Protein AF-A0A067QSD4-F1 (afdb_monomer)

Sequence (88 aa):
MEVSQTSLELEATSAVFREGKLRLRCLATIFTLYRRSEELQITEDTPQLAPVMGPTAPHSLDFGRRSESSVELIVFLSMALLLVLHAR

Mean predicted aligned error: 17.05 Å

Nearest PDB structures (foldseek):
  7y4l-assembly1_WA  TM=3.398E-01  e=6.520E+00  Porphyridium purpureum

Foldseek 3Di:
DDDDDDDDDDDPDCVQQPVQKHKDKDWDDDDPPDIDIDIDIDGHDDDDDDPPPDPDDPDPDPPDCPPPVVVVVVVVVVVVVVVVVVVD

Organism: Zootermopsis nevadensis (NCBI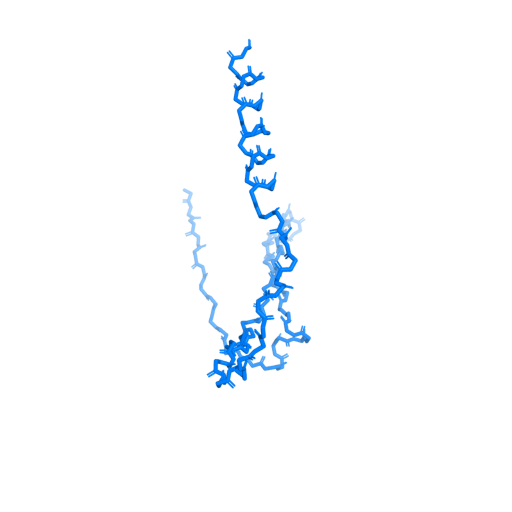:txid136037)

Structure (mmCIF, N/CA/C/O backbone):
data_AF-A0A067QSD4-F1
#
_entry.id   AF-A0A067QSD4-F1
#
loop_
_atom_site.group_PDB
_atom_site.id
_atom_site.type_symbol
_atom_site.label_atom_id
_atom_site.label_alt_id
_atom_site.label_comp_id
_atom_site.label_asym_id
_atom_site.label_entity_id
_atom_site.label_seq_id
_atom_site.pdbx_PDB_ins_code
_atom_site.Cartn_x
_atom_site.Cartn_y
_atom_site.Cartn_z
_atom_site.occupancy
_atom_site.B_iso_or_equiv
_atom_site.auth_seq_id
_atom_site.auth_comp_id
_atom_site.auth_asym_id
_atom_site.auth_atom_id
_atom_site.pdbx_PDB_model_num
ATOM 1 N N . MET A 1 1 ? 1.285 6.849 29.027 1.00 50.72 1 MET A N 1
ATOM 2 C CA . MET A 1 1 ? 0.688 6.593 27.702 1.00 50.72 1 MET A CA 1
ATOM 3 C C . MET A 1 1 ? 1.610 5.601 27.021 1.00 50.72 1 MET A C 1
ATOM 5 O O . MET A 1 1 ? 2.773 5.929 26.841 1.00 50.72 1 MET A O 1
ATOM 9 N N . GLU A 1 2 ? 1.159 4.368 26.808 1.00 74.94 2 GLU A N 1
ATOM 10 C CA . GLU A 1 2 ? 1.996 3.292 26.267 1.00 74.94 2 GLU A CA 1
ATOM 11 C C . GLU A 1 2 ? 1.857 3.279 24.742 1.00 74.94 2 GLU A C 1
ATOM 13 O O . GLU A 1 2 ? 0.743 3.307 24.219 1.00 74.94 2 GLU A O 1
ATOM 18 N N . VAL A 1 3 ? 2.982 3.329 24.030 1.00 81.81 3 VAL A N 1
ATOM 19 C CA . VAL A 1 3 ? 3.021 3.323 22.564 1.00 81.81 3 VAL A CA 1
ATOM 20 C C . VAL A 1 3 ? 3.532 1.958 22.133 1.00 81.81 3 VAL A C 1
ATOM 22 O O . VAL A 1 3 ? 4.650 1.583 22.472 1.00 81.81 3 VAL A O 1
ATOM 25 N N . SER A 1 4 ? 2.709 1.217 21.392 1.00 81.69 4 SER A N 1
ATOM 26 C CA . SER A 1 4 ? 3.124 -0.035 20.762 1.00 81.69 4 SER A CA 1
ATOM 27 C C . SER A 1 4 ? 3.646 0.263 19.361 1.00 81.69 4 SER A C 1
ATOM 29 O O . SER A 1 4 ? 2.955 0.889 18.555 1.00 81.69 4 SER A O 1
ATOM 31 N N . GLN A 1 5 ? 4.871 -0.173 19.079 1.00 87.81 5 GLN A N 1
ATOM 32 C CA . GLN A 1 5 ? 5.468 -0.109 17.752 1.00 87.81 5 GLN A CA 1
ATOM 33 C C . GLN A 1 5 ? 5.488 -1.515 17.155 1.00 87.81 5 GLN A C 1
ATOM 35 O O . GLN A 1 5 ? 5.939 -2.462 17.795 1.00 87.81 5 GLN A O 1
ATOM 40 N N . THR A 1 6 ? 5.002 -1.641 15.924 1.00 87.00 6 THR A N 1
ATOM 41 C CA . THR A 1 6 ? 5.042 -2.887 15.152 1.00 87.00 6 THR A CA 1
ATOM 42 C C . THR A 1 6 ? 5.852 -2.654 13.885 1.00 87.00 6 THR A C 1
ATOM 44 O O . THR A 1 6 ? 5.732 -1.603 13.253 1.00 87.00 6 THR A O 1
ATOM 47 N N . SER A 1 7 ? 6.710 -3.610 13.539 1.00 90.88 7 SER A N 1
ATOM 48 C CA . SER A 1 7 ? 7.442 -3.630 12.274 1.00 90.88 7 SER A CA 1
ATOM 49 C C . SER A 1 7 ? 6.836 -4.675 11.343 1.00 90.88 7 SER A C 1
ATOM 51 O O . SER A 1 7 ? 6.334 -5.711 11.780 1.00 90.88 7 SER A O 1
ATOM 53 N N . LEU A 1 8 ? 6.864 -4.376 10.048 1.00 88.56 8 LEU A N 1
ATOM 54 C CA . LEU A 1 8 ? 6.397 -5.250 8.982 1.00 88.56 8 LEU A CA 1
ATOM 55 C C . LEU A 1 8 ? 7.490 -5.292 7.918 1.00 88.56 8 LEU A C 1
ATOM 57 O O . LEU A 1 8 ? 7.864 -4.251 7.381 1.00 88.56 8 LEU A O 1
ATOM 61 N N . GLU A 1 9 ? 7.968 -6.490 7.609 1.00 91.75 9 GLU A N 1
ATOM 62 C CA . GLU A 1 9 ? 8.924 -6.735 6.534 1.00 91.75 9 GLU A CA 1
ATOM 63 C C . GLU A 1 9 ? 8.254 -7.615 5.479 1.00 91.75 9 GLU A C 1
ATOM 65 O O . GLU A 1 9 ? 7.579 -8.595 5.796 1.00 91.75 9 GLU A O 1
ATOM 70 N N . LEU A 1 10 ? 8.395 -7.219 4.218 1.00 87.62 10 LEU A N 1
ATOM 71 C CA . LEU A 1 10 ? 7.783 -7.869 3.066 1.00 87.62 10 LEU A CA 1
ATOM 72 C C . LEU A 1 10 ? 8.851 -8.034 1.993 1.00 87.62 10 LEU A C 1
ATOM 74 O O . LEU A 1 10 ? 9.610 -7.103 1.723 1.00 87.62 10 LEU A O 1
ATOM 78 N N . GLU A 1 11 ? 8.872 -9.191 1.342 1.00 89.38 11 GLU A N 1
ATOM 79 C CA . GLU A 1 11 ? 9.699 -9.379 0.158 1.00 89.38 11 GLU A CA 1
ATOM 80 C C . GLU A 1 11 ? 9.090 -8.609 -1.022 1.00 89.38 11 GLU A C 1
ATOM 82 O O . GL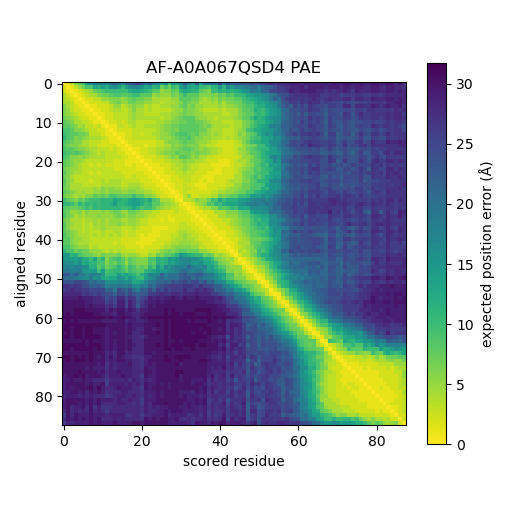U A 1 11 ? 7.907 -8.765 -1.351 1.00 89.38 11 GLU A O 1
ATOM 87 N N . ALA A 1 12 ? 9.899 -7.757 -1.654 1.00 86.38 12 ALA A N 1
ATOM 88 C CA . ALA A 1 12 ? 9.489 -6.979 -2.815 1.00 86.38 12 ALA A CA 1
ATOM 89 C C . ALA A 1 12 ? 9.397 -7.895 -4.043 1.00 86.38 12 ALA A C 1
ATOM 91 O O . ALA A 1 12 ? 10.363 -8.098 -4.773 1.00 86.38 12 ALA A O 1
ATOM 92 N N . THR A 1 13 ? 8.218 -8.480 -4.245 1.00 89.38 13 THR A N 1
ATOM 93 C CA . THR A 1 13 ? 7.909 -9.321 -5.405 1.00 89.38 13 THR A CA 1
ATOM 94 C C . THR A 1 13 ? 6.884 -8.635 -6.305 1.00 89.38 13 THR A C 1
ATOM 96 O O . THR A 1 13 ? 6.045 -7.858 -5.842 1.00 89.38 13 THR A O 1
ATOM 99 N N . SER A 1 14 ? 6.879 -8.982 -7.592 1.00 86.94 14 SER A N 1
ATOM 100 C CA . SER A 1 14 ? 5.901 -8.470 -8.567 1.00 86.94 14 SER A CA 1
ATOM 101 C C . SER A 1 14 ? 4.448 -8.834 -8.227 1.00 86.94 14 SER A C 1
ATOM 103 O O . SER A 1 14 ? 3.510 -8.177 -8.672 1.00 86.94 14 SER A O 1
ATOM 105 N N . ALA A 1 15 ? 4.236 -9.867 -7.404 1.00 88.38 15 ALA A N 1
ATOM 106 C CA . ALA A 1 15 ? 2.918 -10.219 -6.884 1.00 88.38 15 ALA A CA 1
ATOM 107 C C . ALA A 1 15 ? 2.407 -9.209 -5.838 1.00 88.38 15 ALA A C 1
ATOM 109 O O . ALA A 1 15 ? 1.195 -9.000 -5.732 1.00 88.38 15 ALA A O 1
ATOM 110 N N . VAL A 1 16 ? 3.324 -8.594 -5.082 1.00 90.50 16 VAL A N 1
ATOM 111 C CA . VAL A 1 16 ? 3.042 -7.584 -4.051 1.00 90.50 16 VAL A CA 1
ATOM 112 C C . VAL A 1 16 ? 2.877 -6.200 -4.685 1.00 90.50 16 VAL A C 1
ATOM 114 O O . VAL A 1 16 ? 1.931 -5.484 -4.351 1.00 90.50 16 VAL A O 1
ATOM 117 N N . PHE A 1 17 ? 3.741 -5.846 -5.639 1.00 91.75 17 PHE A N 1
ATOM 118 C CA . PHE A 1 17 ? 3.660 -4.599 -6.403 1.00 91.75 17 PHE A CA 1
ATOM 119 C C . PHE A 1 17 ? 2.876 -4.797 -7.703 1.00 91.75 17 PHE A C 1
ATOM 121 O O . PHE A 1 17 ? 3.433 -4.953 -8.789 1.00 91.75 17 PHE A O 1
ATOM 128 N N . ARG A 1 18 ? 1.544 -4.768 -7.611 1.00 90.38 18 ARG A N 1
ATOM 129 C CA . ARG A 1 18 ? 0.696 -4.816 -8.809 1.00 90.38 18 ARG A CA 1
ATOM 130 C C . ARG A 1 18 ? 0.844 -3.518 -9.590 1.00 90.38 18 ARG A C 1
ATOM 132 O O . ARG A 1 18 ? 0.598 -2.445 -9.050 1.00 90.38 18 ARG A O 1
ATOM 139 N N . GLU A 1 19 ? 1.237 -3.630 -10.858 1.00 88.94 19 GLU A N 1
ATOM 140 C CA . GLU A 1 19 ? 1.482 -2.471 -11.732 1.00 88.94 19 GLU A CA 1
ATOM 141 C C . GLU A 1 19 ? 2.526 -1.498 -11.146 1.00 88.94 19 GLU A C 1
ATOM 143 O O . GLU A 1 19 ? 2.400 -0.278 -11.275 1.00 88.94 19 GLU A O 1
ATOM 148 N N . GLY A 1 20 ? 3.533 -2.033 -10.445 1.00 89.94 20 GLY A N 1
ATOM 149 C CA . GLY A 1 20 ? 4.575 -1.235 -9.797 1.00 89.94 20 GLY A CA 1
ATOM 150 C C . GLY A 1 20 ? 4.084 -0.440 -8.587 1.00 89.94 20 GLY A C 1
ATOM 151 O O . GLY A 1 20 ? 4.706 0.548 -8.202 1.00 89.94 20 GLY A O 1
ATOM 152 N N . LYS A 1 21 ? 2.941 -0.811 -7.994 1.00 93.06 21 LYS A N 1
ATOM 153 C CA . LYS A 1 21 ? 2.351 -0.113 -6.845 1.00 93.06 21 LYS A CA 1
ATOM 154 C C . LYS A 1 21 ? 1.926 -1.090 -5.757 1.00 93.06 21 LYS A C 1
ATOM 156 O O . LYS A 1 21 ? 1.327 -2.130 -6.019 1.00 93.06 21 LYS A O 1
ATOM 161 N N . LEU A 1 22 ? 2.167 -0.694 -4.515 1.00 92.81 22 LEU A N 1
ATOM 162 C CA . LEU A 1 22 ? 1.698 -1.362 -3.308 1.00 92.81 22 LEU A CA 1
ATOM 163 C C . LEU A 1 22 ? 0.870 -0.373 -2.489 1.00 92.81 22 LEU A C 1
ATOM 165 O O . LEU A 1 22 ? 1.289 0.758 -2.254 1.00 92.81 22 LEU A O 1
ATOM 169 N N . ARG A 1 23 ? -0.309 -0.797 -2.032 1.00 94.06 23 ARG A N 1
ATOM 170 C CA . ARG A 1 23 ? -1.193 0.020 -1.195 1.00 94.06 23 ARG A CA 1
ATOM 171 C C . ARG A 1 23 ? -1.256 -0.571 0.210 1.00 94.06 23 ARG A C 1
ATOM 173 O O . ARG A 1 23 ? -1.786 -1.665 0.399 1.00 94.06 23 ARG A O 1
ATOM 180 N N . LEU A 1 24 ? -0.696 0.141 1.184 1.00 92.81 24 LEU A N 1
ATOM 181 C CA . LEU A 1 24 ? -0.684 -0.249 2.591 1.00 92.81 24 LEU A CA 1
ATOM 182 C C . LEU A 1 24 ? -1.768 0.504 3.346 1.00 92.81 24 LEU A C 1
ATOM 184 O O . LEU A 1 24 ? -1.836 1.727 3.276 1.00 92.81 24 LEU A O 1
ATOM 188 N N . ARG A 1 25 ? -2.577 -0.220 4.120 1.00 94.00 25 ARG A N 1
ATOM 189 C CA . ARG A 1 25 ? -3.579 0.370 5.007 1.00 94.00 25 ARG A CA 1
ATOM 190 C C . ARG A 1 25 ? -3.327 -0.067 6.441 1.00 94.00 25 ARG A C 1
ATOM 192 O O . ARG A 1 25 ? -3.451 -1.247 6.759 1.00 94.00 25 ARG A O 1
ATOM 199 N N . CYS A 1 26 ? -3.040 0.895 7.309 1.00 92.00 26 CYS A N 1
ATOM 200 C CA . CYS A 1 26 ? -3.017 0.676 8.748 1.00 92.00 26 CYS A CA 1
ATOM 201 C C . CYS A 1 26 ? -4.420 0.915 9.309 1.00 92.00 26 CYS A C 1
ATOM 203 O O . CYS A 1 26 ? -5.076 1.897 8.957 1.00 92.00 26 CYS A O 1
ATOM 205 N N . LEU A 1 27 ? -4.902 0.015 10.163 1.00 92.88 27 LEU A N 1
ATOM 206 C CA . LEU A 1 27 ? -6.223 0.100 10.772 1.00 92.88 27 LEU A CA 1
ATOM 207 C C . LEU A 1 27 ? -6.105 -0.136 12.276 1.00 92.88 27 LEU A C 1
ATOM 209 O O . LEU A 1 27 ? -5.769 -1.229 12.718 1.00 92.88 27 LEU A O 1
ATOM 213 N N . ALA A 1 28 ? -6.413 0.898 13.052 1.00 90.50 28 ALA A N 1
ATOM 214 C CA . ALA A 1 28 ? -6.499 0.842 14.501 1.00 90.50 28 ALA A CA 1
ATOM 215 C C . ALA A 1 28 ? -7.970 0.737 14.911 1.00 90.50 28 ALA A C 1
ATOM 217 O O . ALA A 1 28 ? -8.785 1.588 14.544 1.00 90.50 28 ALA A O 1
ATOM 218 N N . THR A 1 29 ? -8.310 -0.298 15.677 1.00 91.44 29 THR A N 1
ATOM 219 C CA . THR A 1 29 ? -9.674 -0.524 16.171 1.00 91.44 29 THR A CA 1
ATOM 220 C C . THR A 1 29 ? -9.689 -0.843 17.652 1.00 91.44 29 THR A C 1
ATOM 222 O O . THR A 1 29 ? -8.910 -1.674 18.110 1.00 91.44 29 THR A O 1
ATOM 225 N N . ILE A 1 30 ? -10.641 -0.252 18.371 1.00 91.25 30 ILE A N 1
ATOM 226 C CA . ILE A 1 30 ? -11.005 -0.643 19.734 1.00 91.25 30 ILE A CA 1
ATOM 227 C C . ILE A 1 30 ? -12.484 -1.027 19.699 1.00 91.25 30 ILE A C 1
ATOM 229 O O . ILE A 1 30 ? -13.359 -0.166 19.805 1.00 91.25 30 ILE A O 1
ATOM 233 N N . PHE A 1 31 ? -12.755 -2.322 19.505 1.00 89.31 31 PHE A N 1
ATOM 234 C CA . PHE A 1 31 ? -14.111 -2.881 19.433 1.00 89.31 31 PHE A CA 1
ATOM 235 C C . PHE A 1 31 ? -15.019 -2.055 18.490 1.00 89.31 31 PHE A C 1
ATOM 237 O O . PHE A 1 31 ? -14.663 -1.836 17.333 1.00 89.31 31 PHE A O 1
ATOM 244 N N . THR A 1 32 ? -16.164 -1.567 18.969 1.00 88.38 32 THR A N 1
ATOM 245 C CA . THR A 1 32 ? -17.083 -0.671 18.251 1.00 88.38 32 THR A CA 1
ATOM 246 C C . THR A 1 32 ? -16.873 0.813 18.575 1.00 88.38 32 THR A C 1
ATOM 248 O O . THR A 1 32 ? -17.560 1.658 18.009 1.00 88.38 32 THR A O 1
ATOM 251 N N . LEU A 1 33 ? 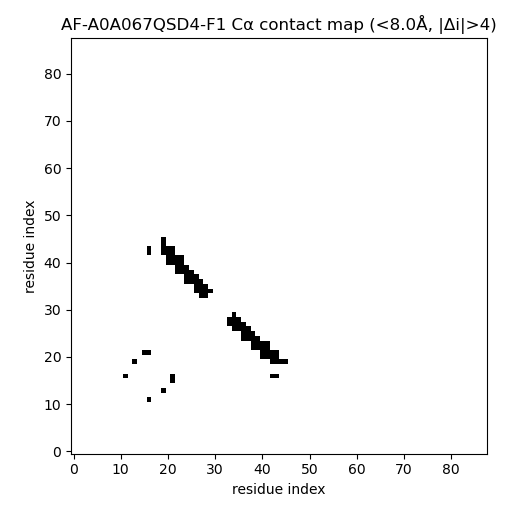-15.954 1.146 19.486 1.00 93.12 33 LEU A N 1
ATOM 252 C CA . LEU A 1 33 ? -15.825 2.487 20.070 1.00 93.12 33 LEU A CA 1
ATOM 253 C C . LEU A 1 33 ? -14.877 3.394 19.290 1.00 93.12 33 LEU A C 1
ATOM 255 O O . LEU A 1 33 ? -15.044 4.611 19.281 1.00 93.12 33 LEU A O 1
ATOM 259 N N . TYR A 1 34 ? -13.864 2.814 18.653 1.00 89.50 34 TYR A N 1
ATOM 260 C CA . TYR A 1 34 ? -12.861 3.578 17.929 1.00 89.50 34 TYR A CA 1
ATOM 261 C C . TYR A 1 34 ? -12.412 2.832 16.686 1.00 89.50 34 TYR A C 1
ATOM 263 O O . TYR A 1 34 ? -12.087 1.644 16.741 1.00 89.50 34 TYR A O 1
ATOM 271 N N . ARG A 1 35 ? -12.354 3.555 15.570 1.00 93.31 35 ARG A N 1
ATOM 272 C CA . ARG A 1 35 ? -11.772 3.080 14.323 1.00 93.31 35 ARG A CA 1
ATOM 273 C C . ARG A 1 35 ? -11.059 4.234 13.642 1.00 93.31 35 ARG A C 1
ATOM 275 O O . ARG A 1 35 ? -11.677 5.245 13.323 1.00 93.31 35 ARG A O 1
ATOM 282 N N . ARG A 1 36 ? -9.774 4.051 13.372 1.00 93.38 36 ARG A N 1
ATOM 283 C CA . ARG A 1 36 ? -8.977 4.963 12.554 1.00 93.38 36 ARG A CA 1
ATOM 284 C C . ARG A 1 36 ? -8.214 4.152 11.526 1.00 93.38 36 ARG A C 1
ATOM 286 O O . ARG A 1 36 ? -7.739 3.062 11.831 1.00 93.38 36 ARG A O 1
ATOM 293 N N . SER A 1 37 ? -8.106 4.668 10.310 1.00 94.94 37 SER A N 1
ATOM 294 C CA . SER A 1 37 ? -7.223 4.083 9.312 1.00 94.94 37 SER A CA 1
ATOM 295 C C . SER A 1 37 ? -6.422 5.144 8.592 1.00 94.94 37 SER A C 1
ATOM 297 O O . SER A 1 37 ? -6.919 6.246 8.391 1.00 94.94 37 SER A O 1
ATOM 299 N N . GLU A 1 38 ? -5.225 4.756 8.191 1.00 95.56 38 GLU A N 1
ATOM 300 C CA . GLU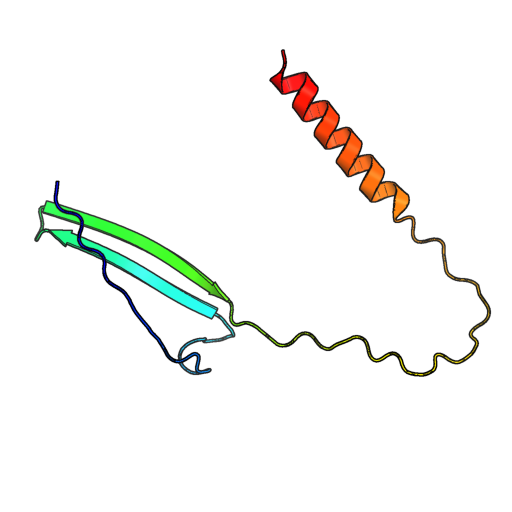 A 1 38 ? -4.316 5.526 7.350 1.00 95.56 38 GLU A CA 1
ATOM 301 C C . GLU A 1 38 ? -3.902 4.662 6.166 1.00 95.56 38 GLU A C 1
ATOM 303 O O . GLU A 1 38 ? -3.830 3.433 6.289 1.00 95.56 38 GLU A O 1
ATOM 308 N N . GLU A 1 39 ? -3.670 5.293 5.022 1.00 96.12 39 GLU A N 1
ATOM 309 C CA . GLU A 1 39 ? -3.338 4.603 3.779 1.00 96.12 39 GLU A CA 1
ATOM 310 C C . GLU A 1 39 ? -2.139 5.261 3.102 1.00 96.12 39 GLU A C 1
ATOM 312 O O . GLU A 1 39 ? -2.053 6.481 2.994 1.00 96.12 39 GLU A O 1
ATOM 317 N N . LEU A 1 40 ? -1.213 4.429 2.634 1.00 95.00 40 LEU A N 1
ATOM 318 C CA . LEU A 1 40 ? 0.007 4.843 1.962 1.00 95.00 40 LEU A CA 1
ATOM 319 C C . LEU A 1 40 ? 0.165 4.045 0.672 1.00 95.00 40 LEU A C 1
ATOM 321 O O . LEU A 1 40 ? 0.044 2.819 0.666 1.00 95.00 40 LEU A O 1
ATOM 325 N N . GLN A 1 41 ? 0.475 4.740 -0.419 1.00 94.50 41 GLN A N 1
ATOM 326 C CA . GLN A 1 41 ? 0.861 4.104 -1.671 1.00 94.50 41 GLN A CA 1
ATOM 327 C C . GLN A 1 41 ? 2.381 4.143 -1.812 1.00 94.50 41 GLN A C 1
ATOM 329 O O . GLN A 1 41 ? 2.986 5.212 -1.779 1.00 94.50 41 GLN A O 1
ATOM 334 N N . ILE A 1 42 ? 2.978 2.972 -1.992 1.00 92.81 42 ILE A N 1
ATOM 335 C CA . ILE A 1 42 ? 4.399 2.786 -2.260 1.00 92.81 42 ILE A CA 1
ATOM 336 C C . ILE A 1 42 ? 4.542 2.435 -3.739 1.00 92.81 42 ILE A C 1
ATOM 338 O O . ILE A 1 42 ? 3.796 1.604 -4.259 1.00 92.81 42 ILE A O 1
ATOM 342 N N . THR A 1 43 ? 5.490 3.073 -4.413 1.00 91.62 43 THR A N 1
ATOM 343 C CA . THR A 1 43 ? 5.836 2.767 -5.804 1.00 91.62 43 THR A CA 1
ATOM 344 C C . THR A 1 43 ? 7.054 1.852 -5.817 1.00 91.62 43 THR A C 1
ATOM 346 O O . THR A 1 43 ? 7.979 2.053 -5.033 1.00 91.62 43 THR A O 1
ATOM 349 N N . GLU A 1 44 ? 7.029 0.841 -6.676 1.00 89.00 44 GLU A N 1
ATOM 350 C CA . GLU A 1 44 ? 8.166 -0.041 -6.923 1.00 89.00 44 GLU A CA 1
ATOM 351 C C . GLU A 1 44 ? 9.329 0.766 -7.503 1.00 89.00 44 GLU A C 1
ATOM 353 O O . GLU A 1 44 ? 9.132 1.631 -8.361 1.00 89.00 44 GLU A O 1
ATOM 358 N N . ASP A 1 45 ? 10.542 0.486 -7.030 1.00 83.06 45 ASP A N 1
ATOM 359 C CA . ASP A 1 45 ? 11.738 1.107 -7.581 1.00 83.06 45 ASP A CA 1
ATOM 360 C C . ASP A 1 45 ? 12.064 0.451 -8.925 1.00 83.06 45 ASP A C 1
ATOM 362 O O . ASP A 1 45 ? 12.536 -0.685 -9.000 1.00 83.06 45 ASP A O 1
ATOM 366 N N . THR A 1 46 ? 11.735 1.141 -10.013 1.00 76.38 46 THR 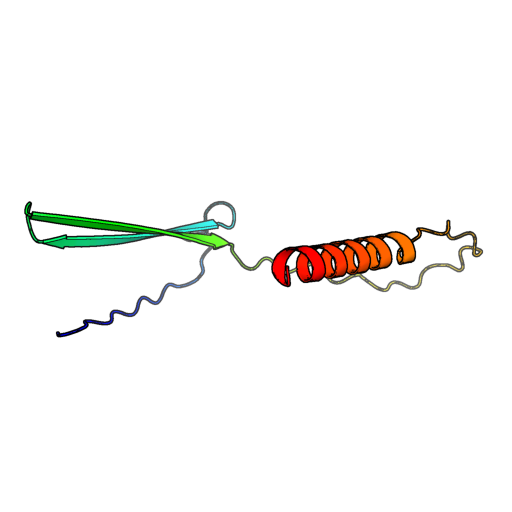A N 1
ATOM 367 C CA . THR A 1 46 ? 12.014 0.655 -11.362 1.00 76.38 46 THR A CA 1
ATOM 368 C C . THR A 1 46 ? 13.405 1.113 -11.789 1.00 76.38 46 THR A C 1
ATOM 370 O O . THR A 1 46 ? 13.665 2.322 -11.752 1.00 76.38 46 THR A O 1
ATOM 373 N N . PRO A 1 47 ? 14.283 0.213 -12.270 1.00 76.62 47 PRO A N 1
ATOM 374 C CA . PRO A 1 47 ? 15.601 0.611 -12.740 1.00 76.62 47 PRO A CA 1
ATOM 375 C C . PRO A 1 47 ? 15.457 1.619 -13.881 1.00 76.62 47 PRO A C 1
ATOM 377 O O . PRO A 1 47 ? 14.845 1.333 -14.913 1.00 76.62 47 PRO A O 1
ATOM 380 N N . GLN A 1 48 ? 16.021 2.813 -13.702 1.00 74.38 48 GLN A N 1
ATOM 381 C CA . GLN A 1 48 ? 16.086 3.784 -14.785 1.00 74.38 48 GLN A CA 1
ATOM 382 C C . GLN A 1 48 ? 17.134 3.328 -15.794 1.00 74.38 48 GLN A C 1
ATOM 384 O O . GLN A 1 48 ? 18.252 2.957 -15.428 1.00 74.38 48 GLN A O 1
ATOM 389 N N . LEU A 1 49 ? 16.777 3.358 -17.079 1.00 77.81 49 LEU A N 1
ATOM 390 C CA . LEU A 1 49 ? 17.740 3.090 -18.134 1.00 77.81 49 LEU A CA 1
ATOM 391 C C . LEU A 1 49 ? 18.791 4.201 -18.096 1.00 77.81 49 LEU A C 1
ATOM 393 O O . LEU A 1 49 ? 18.479 5.367 -18.348 1.00 77.81 49 LEU A O 1
ATOM 397 N N . ALA A 1 50 ? 20.029 3.847 -17.753 1.00 77.31 50 ALA A N 1
ATOM 398 C CA . ALA A 1 50 ? 21.125 4.798 -17.814 1.00 77.31 50 ALA A CA 1
ATOM 399 C C . ALA A 1 50 ? 21.243 5.326 -19.256 1.00 77.31 50 ALA A C 1
ATOM 401 O O . ALA A 1 50 ? 21.133 4.534 -20.201 1.00 77.31 50 ALA A O 1
ATOM 402 N N . PRO A 1 51 ? 21.481 6.634 -19.457 1.00 76.19 51 PRO A N 1
ATOM 403 C CA . PRO A 1 51 ? 21.794 7.152 -20.776 1.00 76.19 51 PRO A CA 1
ATOM 404 C C . PRO A 1 51 ? 23.004 6.395 -21.326 1.00 76.19 51 PRO A C 1
ATOM 406 O O . PRO A 1 51 ? 24.097 6.449 -20.761 1.00 76.19 51 PRO A O 1
ATOM 409 N N . VAL A 1 52 ? 22.811 5.663 -22.422 1.00 77.81 52 VAL A N 1
ATOM 410 C CA . VAL A 1 52 ? 23.919 5.015 -23.119 1.00 77.81 52 VAL A CA 1
ATOM 411 C C . VAL A 1 52 ? 24.698 6.128 -23.810 1.00 77.81 52 VAL A C 1
ATOM 413 O O . VAL A 1 52 ? 24.281 6.620 -24.858 1.00 77.81 52 VAL A O 1
ATOM 416 N N . MET A 1 53 ? 25.823 6.549 -23.227 1.00 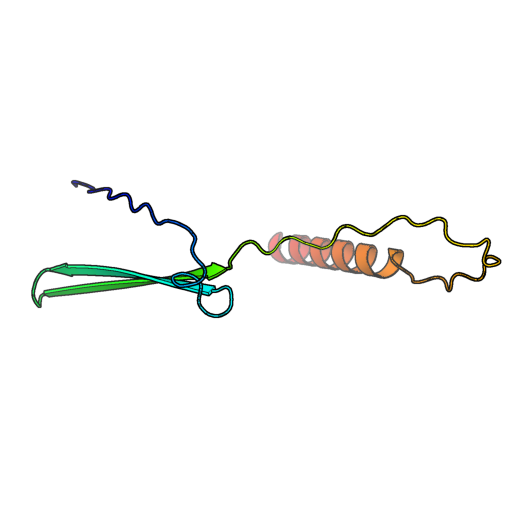67.00 53 MET A N 1
ATOM 417 C CA . MET A 1 53 ? 26.825 7.332 -23.953 1.00 67.00 53 MET A CA 1
ATOM 418 C C . MET A 1 53 ? 27.477 6.418 -24.997 1.00 67.00 53 MET A C 1
ATOM 420 O O . MET A 1 53 ? 28.558 5.874 -24.797 1.00 67.00 53 MET A O 1
ATOM 424 N N . GLY A 1 54 ? 26.772 6.192 -26.105 1.00 67.94 54 GLY A N 1
ATOM 425 C CA . GLY A 1 54 ? 27.397 5.733 -27.337 1.00 67.94 54 GLY A CA 1
ATOM 426 C C . GLY A 1 54 ? 28.214 6.879 -27.941 1.00 67.94 54 GLY A C 1
ATOM 427 O O . GLY A 1 54 ? 27.918 8.041 -27.659 1.00 67.94 54 GLY A O 1
ATOM 428 N N . PRO A 1 55 ? 29.233 6.596 -28.768 1.00 64.94 55 PRO A N 1
ATOM 429 C CA . PRO A 1 55 ? 29.911 7.638 -29.523 1.00 64.94 55 PRO A CA 1
ATOM 430 C C . PRO A 1 55 ? 28.890 8.312 -30.446 1.00 64.94 55 PRO A C 1
ATOM 432 O O . PRO A 1 55 ? 28.515 7.772 -31.487 1.00 64.94 55 PRO A O 1
ATOM 435 N N . THR A 1 56 ? 28.393 9.481 -30.044 1.00 61.97 56 THR A N 1
ATOM 436 C CA . THR A 1 56 ? 27.608 10.356 -30.908 1.00 61.97 56 THR A CA 1
ATOM 437 C C . THR A 1 56 ? 28.512 10.728 -32.076 1.00 61.97 56 THR A C 1
ATOM 439 O O . THR A 1 56 ? 29.598 11.273 -31.876 1.00 61.97 56 THR A O 1
ATOM 442 N N . ALA A 1 57 ? 28.097 10.397 -33.300 1.00 63.81 57 ALA A N 1
ATOM 443 C CA . ALA A 1 57 ? 28.761 10.892 -34.499 1.00 63.81 57 ALA A CA 1
ATOM 444 C C . ALA A 1 57 ? 28.912 12.425 -34.402 1.00 63.81 57 ALA A C 1
ATOM 446 O O . ALA A 1 57 ? 28.098 13.067 -33.726 1.00 63.81 57 ALA A O 1
ATOM 447 N N . PRO A 1 58 ? 29.926 13.038 -35.042 1.00 54.25 58 PRO A N 1
ATOM 448 C CA . PRO A 1 58 ? 30.116 14.480 -34.999 1.00 54.25 58 PRO A CA 1
ATOM 449 C C . PRO A 1 58 ? 29.005 15.147 -35.816 1.00 54.25 58 PRO A C 1
ATOM 451 O O . PRO A 1 58 ? 29.172 15.487 -36.984 1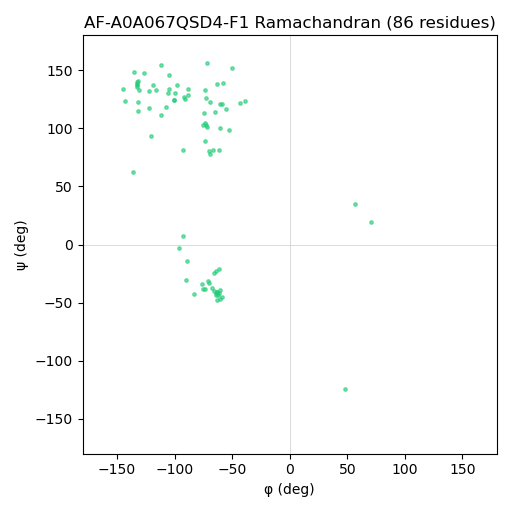.00 54.25 58 PRO A O 1
ATOM 454 N N . HIS A 1 59 ? 27.831 15.291 -35.213 1.00 54.88 59 HIS A N 1
ATOM 455 C CA . HIS A 1 59 ? 26.771 16.120 -35.739 1.00 54.88 59 HIS A CA 1
ATOM 456 C C . HIS A 1 59 ? 27.190 17.560 -35.471 1.00 54.88 59 HIS A C 1
ATOM 458 O O . HIS A 1 59 ? 27.344 17.981 -34.324 1.00 54.88 59 HIS A O 1
ATOM 464 N N . SER A 1 60 ? 27.454 18.275 -36.562 1.00 51.84 60 SER A N 1
ATOM 465 C CA . SER A 1 60 ? 27.670 19.714 -36.604 1.00 51.84 60 SER A CA 1
ATOM 466 C C . SER A 1 60 ? 26.718 20.425 -35.645 1.00 51.84 60 SER A C 1
ATOM 468 O O . SER A 1 60 ? 25.502 20.255 -35.720 1.00 51.84 60 SER A O 1
ATOM 470 N N . LEU A 1 61 ? 27.318 21.186 -34.735 1.00 57.25 61 LEU A N 1
ATOM 471 C CA . LEU A 1 61 ? 26.672 22.034 -33.748 1.00 57.25 61 LEU A CA 1
ATOM 472 C C . LEU A 1 61 ? 25.674 22.982 -34.421 1.00 57.25 61 LEU A C 1
ATOM 474 O O . LEU A 1 61 ? 26.055 24.041 -34.895 1.00 57.25 61 LEU A O 1
ATOM 478 N N . ASP A 1 62 ? 24.401 22.613 -34.399 1.00 55.88 62 ASP A N 1
ATOM 479 C CA . ASP A 1 62 ? 23.288 23.559 -34.354 1.00 55.88 62 ASP A CA 1
ATOM 480 C C . ASP A 1 62 ? 22.285 23.033 -33.322 1.00 55.88 62 ASP A C 1
ATOM 482 O O . ASP A 1 62 ? 21.157 22.627 -33.602 1.00 55.88 62 ASP A O 1
ATOM 486 N N . PHE A 1 63 ? 22.754 22.961 -32.073 1.00 47.75 63 PHE A N 1
ATOM 487 C CA . PHE A 1 63 ? 21.887 22.686 -30.940 1.00 47.75 63 PHE A CA 1
ATOM 488 C C . PHE A 1 63 ? 21.069 23.945 -30.668 1.00 47.75 63 PHE A C 1
ATOM 490 O O . PHE A 1 63 ? 21.569 24.942 -30.139 1.00 47.75 63 PHE A O 1
ATOM 497 N N . GLY A 1 64 ? 19.797 23.884 -31.063 1.00 53.00 64 GLY A N 1
ATOM 498 C CA . GLY A 1 64 ? 18.778 24.839 -30.672 1.00 53.00 64 GLY A CA 1
ATOM 499 C C . GLY A 1 64 ? 18.899 25.150 -29.184 1.00 53.00 64 GLY A C 1
ATOM 500 O O . GLY A 1 64 ? 18.858 24.268 -28.329 1.00 53.00 64 GLY A O 1
ATOM 501 N N . ARG A 1 65 ? 19.082 26.434 -28.903 1.00 49.47 65 ARG A N 1
ATOM 502 C CA . ARG A 1 65 ? 19.227 27.037 -27.583 1.00 49.47 65 ARG A CA 1
ATOM 503 C C . ARG A 1 65 ? 17.952 26.789 -26.764 1.00 49.47 65 ARG A C 1
ATOM 505 O O . ARG A 1 65 ? 17.064 27.637 -26.705 1.00 49.47 65 ARG A O 1
ATOM 512 N N . ARG A 1 66 ? 17.821 25.604 -26.162 1.00 54.47 66 ARG A N 1
ATOM 513 C CA . ARG A 1 66 ? 16.769 25.311 -25.185 1.00 54.47 66 ARG A CA 1
ATOM 514 C C . ARG A 1 66 ? 17.141 26.061 -23.911 1.00 54.47 66 ARG A C 1
ATOM 516 O O . ARG A 1 66 ? 18.084 25.705 -23.220 1.00 54.47 66 ARG A O 1
ATOM 523 N N . SER A 1 67 ? 16.457 27.180 -23.693 1.00 52.53 67 SER A N 1
ATOM 524 C CA . SER A 1 67 ? 16.680 28.127 -22.600 1.00 52.53 67 SER A CA 1
ATOM 525 C C . SER A 1 67 ? 16.349 27.499 -21.238 1.00 52.53 67 SER A C 1
ATOM 527 O O . SER A 1 67 ? 15.267 27.711 -20.695 1.00 52.53 67 SER A O 1
ATOM 529 N N . GLU A 1 68 ? 17.278 26.722 -20.680 1.00 55.03 68 GLU A N 1
ATOM 530 C CA . GLU A 1 68 ? 17.234 26.258 -19.282 1.00 55.03 68 GLU A CA 1
ATOM 531 C C . GLU A 1 68 ? 17.367 27.431 -18.292 1.00 55.03 68 GLU A C 1
ATOM 533 O O . GLU A 1 68 ? 16.803 27.393 -17.203 1.00 55.03 68 GLU A O 1
ATOM 538 N N . SER A 1 69 ? 17.971 28.552 -18.706 1.00 55.31 69 SER A N 1
ATOM 539 C CA . SER A 1 69 ? 18.091 29.760 -17.874 1.00 55.31 69 SER A CA 1
ATOM 540 C C . SER A 1 69 ? 16.748 30.415 -17.528 1.00 55.31 69 SER A C 1
ATOM 542 O O . SER A 1 69 ? 16.652 31.165 -16.558 1.00 55.31 69 SER A O 1
ATOM 544 N N . SER A 1 70 ? 15.699 30.176 -18.324 1.00 61.34 70 SER A N 1
ATOM 545 C CA . SER A 1 70 ? 14.388 30.796 -18.097 1.00 61.34 70 SER A CA 1
ATOM 546 C C . SER A 1 70 ? 13.626 30.153 -16.936 1.00 61.34 70 SER A C 1
ATOM 548 O O . SER A 1 70 ? 12.927 30.865 -16.221 1.00 61.34 70 SER A O 1
ATOM 550 N N . VAL A 1 71 ? 13.763 28.840 -16.720 1.00 69.62 71 VAL A N 1
ATOM 551 C CA . VAL A 1 71 ? 13.053 28.141 -15.633 1.00 69.62 71 VAL A CA 1
ATOM 552 C C . VAL A 1 71 ? 13.677 28.418 -14.270 1.00 69.62 71 VAL A C 1
ATOM 554 O O . VAL A 1 71 ? 12.936 28.648 -13.317 1.00 69.62 71 VAL A O 1
ATOM 557 N N . GLU A 1 72 ? 15.006 28.505 -14.179 1.00 71.25 72 GLU A N 1
ATOM 558 C CA . GLU A 1 72 ? 15.678 28.874 -12.926 1.00 71.25 72 GLU A CA 1
ATOM 559 C C . GLU A 1 72 ? 15.252 30.269 -12.454 1.00 71.25 72 GLU A C 1
ATOM 561 O O . GLU A 1 72 ? 14.848 30.438 -11.303 1.00 71.25 72 GLU A O 1
ATOM 566 N N . LEU A 1 73 ? 15.243 31.259 -13.357 1.00 76.75 73 LEU A N 1
ATOM 567 C CA . LEU A 1 73 ? 14.853 32.631 -13.023 1.00 76.75 73 LEU A CA 1
ATOM 568 C C . LEU A 1 73 ? 13.403 32.715 -12.515 1.00 76.75 73 LEU A C 1
ATOM 570 O O . LEU A 1 73 ? 13.119 33.449 -11.570 1.00 76.75 73 LEU A O 1
ATOM 574 N N . ILE A 1 74 ? 12.489 31.943 -13.116 1.00 81.94 74 ILE A N 1
ATOM 575 C CA . ILE A 1 74 ? 11.078 31.884 -12.701 1.00 81.94 74 ILE A CA 1
ATOM 576 C C . ILE A 1 74 ? 10.955 31.309 -11.284 1.00 81.94 74 ILE A C 1
ATOM 578 O O . ILE A 1 74 ? 10.222 31.864 -10.462 1.00 81.94 74 ILE A O 1
ATOM 582 N N . VAL A 1 75 ? 11.696 30.240 -10.973 1.00 84.06 75 VAL A N 1
ATOM 583 C CA . VAL A 1 75 ? 11.694 29.636 -9.634 1.00 84.06 75 VAL A CA 1
ATOM 584 C C . VAL A 1 75 ? 12.235 30.627 -8.601 1.00 84.06 75 VAL A C 1
ATOM 586 O O . VAL A 1 75 ? 11.559 30.870 -7.599 1.00 84.06 75 VAL A O 1
ATOM 589 N N . PHE A 1 76 ? 13.369 31.284 -8.872 1.00 87.06 76 PHE A N 1
ATOM 590 C CA . PHE A 1 76 ? 13.938 32.293 -7.968 1.00 87.06 76 PHE A CA 1
ATOM 591 C C . PHE A 1 76 ? 12.982 33.465 -7.707 1.00 87.06 76 PHE A C 1
ATOM 593 O O . PHE A 1 76 ? 12.785 33.854 -6.553 1.00 87.06 76 PHE A O 1
ATOM 600 N N . LEU A 1 77 ? 12.344 34.000 -8.753 1.00 87.62 77 LEU A N 1
ATOM 601 C CA . LEU A 1 77 ? 11.392 35.106 -8.622 1.00 87.62 77 LEU A CA 1
ATOM 602 C C . LEU A 1 77 ? 10.139 34.696 -7.836 1.00 87.62 77 LEU A C 1
ATOM 604 O O . LEU A 1 77 ? 9.673 35.461 -6.989 1.00 87.62 77 LEU A O 1
ATOM 608 N N . SER A 1 78 ? 9.623 33.482 -8.057 1.00 87.62 78 SER A N 1
ATOM 609 C CA . SER A 1 78 ? 8.472 32.965 -7.304 1.00 87.62 78 SER A CA 1
ATOM 610 C C . SER A 1 78 ? 8.778 32.811 -5.812 1.00 87.62 78 SER A C 1
ATOM 612 O O . SER A 1 78 ? 7.964 33.178 -4.964 1.00 87.62 78 SER A O 1
ATOM 614 N N . MET A 1 79 ? 9.980 32.333 -5.483 1.00 89.50 79 MET A N 1
ATOM 615 C CA . MET A 1 79 ? 10.377 32.072 -4.105 1.00 89.50 79 MET A CA 1
ATOM 616 C C . MET A 1 79 ? 10.642 33.382 -3.347 1.00 89.50 79 MET A C 1
ATOM 618 O O . MET A 1 79 ? 10.237 33.525 -2.194 1.00 89.50 79 MET A O 1
ATOM 622 N N . ALA A 1 80 ? 11.237 34.377 -4.015 1.00 92.00 80 ALA A N 1
ATOM 623 C CA . ALA A 1 80 ? 11.412 35.721 -3.468 1.00 92.00 80 ALA A CA 1
ATOM 624 C C . ALA A 1 80 ? 10.067 36.423 -3.193 1.00 92.00 80 ALA A C 1
ATOM 626 O O . ALA A 1 80 ? 9.905 37.050 -2.146 1.00 92.00 80 ALA A O 1
ATOM 627 N N . LEU A 1 81 ? 9.081 36.284 -4.089 1.00 91.25 81 LEU A N 1
ATOM 628 C CA . LEU A 1 81 ? 7.751 36.875 -3.906 1.00 91.25 81 LEU A CA 1
ATOM 629 C C . LEU A 1 81 ? 7.020 36.282 -2.690 1.00 91.25 81 LEU A C 1
ATOM 631 O O . LEU A 1 81 ? 6.423 37.023 -1.909 1.00 91.25 81 LEU A O 1
ATOM 635 N N . LEU A 1 82 ? 7.105 34.960 -2.506 1.00 91.38 82 LEU A N 1
ATOM 636 C CA . LEU A 1 82 ? 6.522 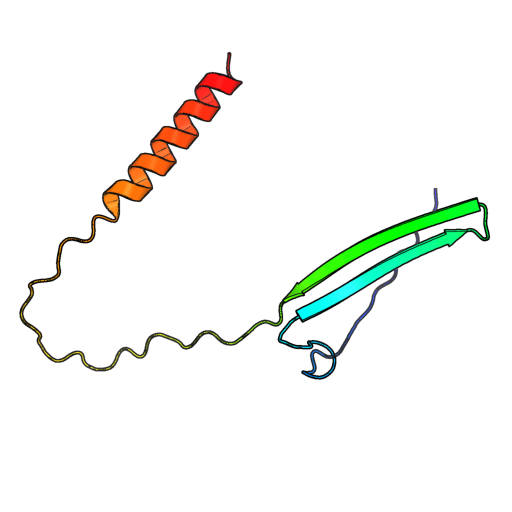34.271 -1.352 1.00 91.38 82 LEU A CA 1
ATOM 637 C C . LEU A 1 82 ? 7.135 34.747 -0.030 1.00 91.38 82 LEU A C 1
ATOM 639 O O . LEU A 1 82 ? 6.401 34.987 0.926 1.00 91.38 82 LEU A O 1
ATOM 643 N N . LEU A 1 83 ? 8.456 34.949 0.015 1.00 89.00 83 LEU A N 1
ATOM 644 C CA . LEU A 1 83 ? 9.127 35.482 1.204 1.00 89.00 83 LEU A CA 1
ATOM 645 C C . LEU A 1 83 ? 8.659 36.898 1.552 1.00 89.00 83 LEU A C 1
ATOM 647 O O . LEU A 1 83 ? 8.399 37.182 2.717 1.00 89.00 83 LEU A O 1
ATOM 651 N N . VAL A 1 84 ? 8.521 37.779 0.558 1.00 90.69 84 VAL A N 1
ATOM 652 C CA . VAL A 1 84 ? 8.081 39.167 0.782 1.00 90.69 84 VAL A CA 1
ATOM 653 C C . VAL A 1 84 ? 6.623 39.230 1.242 1.00 90.69 84 VAL A C 1
ATOM 655 O O . VAL A 1 84 ? 6.290 40.050 2.093 1.00 90.69 84 VAL A O 1
ATOM 658 N N . LEU A 1 85 ? 5.756 38.362 0.713 1.00 86.62 85 LEU A N 1
ATOM 659 C CA . LEU A 1 85 ? 4.351 38.280 1.127 1.00 86.62 85 LEU A CA 1
ATOM 660 C C . LEU A 1 85 ? 4.182 37.718 2.543 1.00 86.62 85 LEU A C 1
ATOM 662 O O . LEU A 1 85 ? 3.255 38.117 3.234 1.00 86.62 85 LEU A O 1
ATOM 666 N N . HIS A 1 86 ? 5.059 36.806 2.966 1.00 76.38 86 HIS A N 1
ATOM 667 C CA . HIS A 1 86 ? 4.980 36.160 4.278 1.00 76.38 86 HIS A CA 1
ATOM 668 C C . HIS A 1 86 ? 5.732 36.922 5.386 1.00 76.38 86 HIS A C 1
ATOM 670 O O . HIS A 1 86 ? 5.554 36.632 6.566 1.00 76.38 86 HIS A O 1
ATOM 676 N N . ALA A 1 87 ? 6.584 37.886 5.020 1.00 73.06 87 ALA A N 1
ATOM 677 C CA . ALA A 1 87 ? 7.302 38.770 5.943 1.00 73.06 87 ALA A CA 1
ATOM 678 C C . ALA A 1 87 ? 6.565 40.097 6.225 1.00 73.06 87 ALA A C 1
ATOM 680 O O . ALA A 1 87 ? 7.139 40.992 6.850 1.00 73.06 87 ALA A O 1
ATOM 681 N N . ARG A 1 88 ? 5.328 40.242 5.741 1.00 56.16 88 ARG A N 1
ATOM 682 C CA . ARG A 1 88 ? 4.483 41.431 5.883 1.00 56.16 88 ARG A CA 1
ATOM 683 C C . ARG A 1 88 ? 3.289 41.141 6.781 1.00 56.16 88 ARG A C 1
ATOM 685 O O . ARG A 1 88 ? 2.915 42.067 7.531 1.00 56.16 88 ARG A O 1
#

pLDDT: mean 80.3, std 14.29, range [47.75, 96.12]

Radius of gyration: 24.93 Å; Cα contacts (8 Å, |Δi|>4): 45; chains: 1; bounding box: 47×52×64 Å

Secondary structure (DSSP, 8-state):
-------------TTTSBTTEEEEEEEEEETTTEEEEEEEEEE--PPP------------S------THHHHHHHHHHHHHHHHHHT-

Solvent-accessible surface area (backbone atoms only — not comparable to full-atom values): 6115 Å² total; per-residue (Å²): 138,90,81,88,86,85,89,86,88,78,80,95,40,72,86,61,28,54,94,46,33,31,81,49,71,52,74,51,71,50,86,93,81,40,78,50,73,52,77,48,80,47,71,56,90,70,87,74,83,72,83,78,85,62,89,73,72,91,70,78,88,76,76,77,83,73,68,63,70,59,58,56,53,51,52,55,53,54,54,52,51,51,51,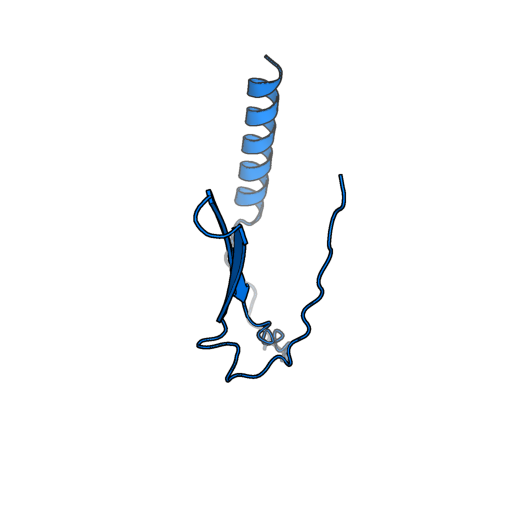58,64,72,75,108